Protein AF-H6Q7K9-F1 (afdb_monomer)

Structure (mmCIF, N/CA/C/O backbone):
data_AF-H6Q7K9-F1
#
_entry.id   AF-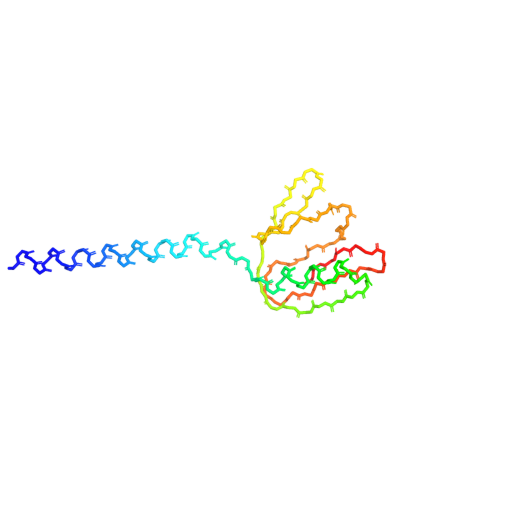H6Q7K9-F1
#
loop_
_atom_site.group_PDB
_atom_site.id
_atom_site.type_symbol
_atom_site.label_atom_id
_atom_site.label_alt_id
_atom_site.label_comp_id
_atom_site.label_asym_id
_atom_site.label_entity_id
_atom_site.label_seq_id
_atom_site.pdbx_PDB_ins_code
_atom_site.Cartn_x
_atom_site.Cartn_y
_atom_site.Cartn_z
_atom_site.occupancy
_atom_site.B_iso_or_equiv
_atom_site.auth_seq_id
_atom_site.auth_comp_id
_atom_site.auth_asym_id
_atom_site.auth_atom_id
_atom_site.pdbx_PDB_model_num
ATOM 1 N N . MET A 1 1 ? 33.877 -5.312 -41.078 1.00 58.25 1 MET A N 1
ATOM 2 C CA . MET A 1 1 ? 33.685 -6.505 -40.218 1.00 58.25 1 MET A CA 1
ATOM 3 C C . MET A 1 1 ? 33.753 -6.153 -38.733 1.00 58.25 1 MET A C 1
ATOM 5 O O . MET A 1 1 ? 32.984 -6.710 -37.966 1.00 58.25 1 MET A O 1
ATOM 9 N N . THR A 1 2 ? 34.618 -5.223 -38.310 1.00 66.88 2 THR A N 1
ATOM 10 C CA . THR A 1 2 ? 34.629 -4.675 -36.937 1.00 66.88 2 THR A CA 1
ATOM 11 C C . THR A 1 2 ? 33.405 -3.808 -36.618 1.00 66.88 2 THR A C 1
ATOM 13 O O . THR A 1 2 ? 32.912 -3.864 -35.496 1.00 66.88 2 THR A O 1
ATOM 16 N N . ASP A 1 3 ? 32.879 -3.060 -37.592 1.00 75.19 3 ASP A N 1
ATOM 17 C CA . ASP A 1 3 ? 31.719 -2.172 -37.402 1.00 75.19 3 ASP A CA 1
ATOM 18 C C . ASP A 1 3 ? 30.411 -2.912 -37.089 1.00 75.19 3 ASP A C 1
ATOM 20 O O . ASP A 1 3 ? 29.660 -2.488 -36.212 1.00 75.19 3 ASP A O 1
ATOM 24 N N . ASP A 1 4 ? 30.164 -4.056 -37.732 1.00 77.31 4 ASP A N 1
ATOM 25 C CA . ASP A 1 4 ? 28.975 -4.879 -37.464 1.00 77.31 4 ASP A CA 1
ATOM 26 C C . ASP A 1 4 ? 28.999 -5.448 -36.041 1.00 77.31 4 ASP A C 1
ATOM 28 O O . ASP A 1 4 ? 27.988 -5.477 -35.338 1.00 77.31 4 ASP A O 1
ATOM 32 N N . LEU A 1 5 ? 30.184 -5.859 -35.582 1.00 80.50 5 LEU A N 1
ATOM 33 C CA . LEU A 1 5 ? 30.385 -6.397 -34.240 1.00 80.50 5 LEU A CA 1
ATOM 34 C C . LEU A 1 5 ? 30.202 -5.299 -33.181 1.00 80.50 5 LEU A C 1
ATOM 36 O O . LEU A 1 5 ? 29.578 -5.537 -32.147 1.00 80.50 5 LEU A O 1
ATOM 40 N N . LEU A 1 6 ? 30.658 -4.077 -33.475 1.00 84.69 6 LEU A N 1
ATOM 41 C CA . LEU A 1 6 ? 30.437 -2.906 -32.629 1.00 84.69 6 LEU A CA 1
ATOM 42 C C . LEU A 1 6 ? 28.946 -2.538 -32.537 1.00 84.69 6 LEU A C 1
ATOM 44 O O . LEU A 1 6 ? 28.459 -2.256 -31.441 1.00 84.69 6 LEU A O 1
ATOM 48 N N . GLN A 1 7 ? 28.200 -2.596 -33.647 1.00 86.00 7 GLN A N 1
ATOM 49 C CA . GLN A 1 7 ? 26.752 -2.352 -33.643 1.00 86.00 7 GLN A CA 1
ATOM 50 C C . GLN A 1 7 ? 25.980 -3.403 -32.840 1.00 86.00 7 GLN A C 1
ATOM 52 O O . GLN A 1 7 ? 25.120 -3.047 -32.033 1.00 86.00 7 GLN A O 1
ATOM 57 N N . ILE A 1 8 ? 26.298 -4.689 -33.010 1.00 87.88 8 ILE A N 1
ATOM 58 C CA . ILE A 1 8 ? 25.632 -5.777 -32.278 1.00 87.88 8 ILE A CA 1
ATOM 59 C C . ILE A 1 8 ? 25.875 -5.645 -30.768 1.00 87.88 8 ILE A C 1
ATOM 61 O O . ILE A 1 8 ? 24.938 -5.775 -29.973 1.00 87.88 8 ILE A O 1
ATOM 65 N N . VAL A 1 9 ? 27.107 -5.336 -30.355 1.00 90.44 9 VAL A N 1
ATOM 66 C CA . VAL A 1 9 ? 27.439 -5.116 -28.937 1.00 90.44 9 VAL A CA 1
ATOM 67 C C . VAL A 1 9 ? 26.713 -3.885 -28.388 1.00 90.44 9 VAL A C 1
ATOM 69 O O . VAL A 1 9 ? 26.133 -3.950 -27.307 1.00 90.44 9 VAL A O 1
ATOM 72 N N . ALA A 1 10 ? 26.662 -2.782 -29.136 1.00 89.56 10 ALA A N 1
ATOM 73 C CA . ALA A 1 10 ? 25.964 -1.577 -28.696 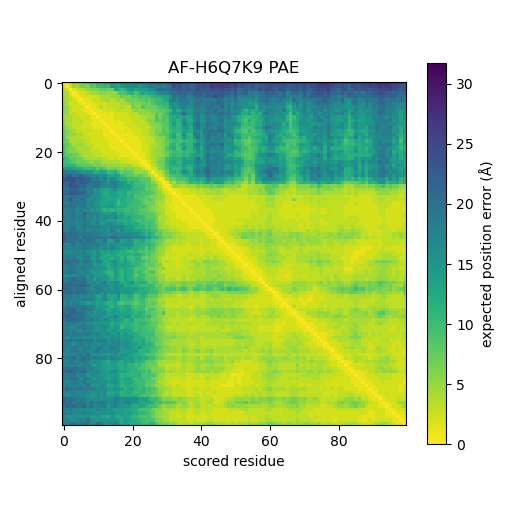1.00 89.56 10 ALA A CA 1
ATOM 74 C C . ALA A 1 10 ? 24.462 -1.823 -28.460 1.00 89.56 10 ALA A C 1
ATOM 76 O O . ALA A 1 10 ? 23.926 -1.439 -27.420 1.00 89.56 10 ALA A O 1
ATOM 77 N N . ILE A 1 11 ? 23.785 -2.508 -29.387 1.00 91.94 11 ILE A N 1
ATOM 78 C CA . ILE A 1 11 ? 22.340 -2.774 -29.294 1.00 91.94 11 ILE A CA 1
ATOM 79 C C . ILE A 1 11 ? 22.031 -3.744 -28.149 1.00 91.94 11 ILE A C 1
ATOM 81 O O . ILE A 1 11 ? 21.082 -3.530 -27.393 1.00 91.94 11 ILE A O 1
ATOM 85 N N . THR A 1 12 ? 22.839 -4.790 -27.976 1.00 92.25 12 THR A N 1
ATOM 86 C CA . THR A 1 12 ? 22.643 -5.761 -26.888 1.00 92.25 12 THR A CA 1
ATOM 87 C C . THR A 1 12 ? 22.857 -5.121 -25.517 1.00 92.25 12 THR A C 1
ATOM 89 O O . THR A 1 12 ? 22.012 -5.288 -24.632 1.00 92.25 12 THR A O 1
ATOM 92 N N . VAL A 1 13 ? 23.898 -4.300 -25.352 1.00 93.44 13 VAL A N 1
ATOM 93 C CA . VAL A 1 13 ? 24.124 -3.533 -24.116 1.00 93.44 13 VAL A CA 1
ATOM 94 C C . VAL A 1 13 ? 22.970 -2.565 -23.858 1.00 93.44 13 VAL A C 1
ATOM 96 O O . VAL A 1 13 ? 22.436 -2.537 -22.753 1.00 93.44 13 VAL A O 1
ATOM 99 N N . PHE A 1 14 ? 22.506 -1.829 -24.868 1.00 94.06 14 PHE A N 1
ATOM 100 C CA . PHE A 1 14 ? 21.388 -0.901 -24.685 1.00 94.06 14 PHE A CA 1
ATOM 101 C C . PHE A 1 14 ? 20.093 -1.632 -24.302 1.00 94.06 14 PHE A C 1
ATOM 103 O O . PHE A 1 14 ? 19.394 -1.216 -23.382 1.00 94.06 14 PHE A O 1
ATOM 110 N N . SER A 1 15 ? 19.799 -2.768 -24.944 1.00 90.94 15 SER A N 1
ATOM 111 C CA . SER A 1 15 ? 18.606 -3.570 -24.641 1.00 90.94 15 SER A CA 1
ATOM 112 C C . SER A 1 15 ? 18.617 -4.129 -23.215 1.00 90.94 15 SER A C 1
ATOM 114 O O . SER A 1 15 ? 17.605 -4.070 -22.518 1.00 90.94 15 SER A O 1
ATOM 116 N N . THR A 1 16 ? 19.769 -4.615 -22.745 1.00 93.44 16 THR A N 1
ATOM 117 C CA . THR A 1 16 ? 19.918 -5.163 -21.390 1.00 93.44 16 THR A CA 1
ATOM 118 C C . THR A 1 16 ? 19.852 -4.060 -20.339 1.00 93.44 16 THR A C 1
ATOM 120 O O . THR A 1 16 ? 19.242 -4.242 -19.284 1.00 93.44 16 THR A O 1
ATOM 123 N N . LEU A 1 17 ? 20.390 -2.879 -20.641 1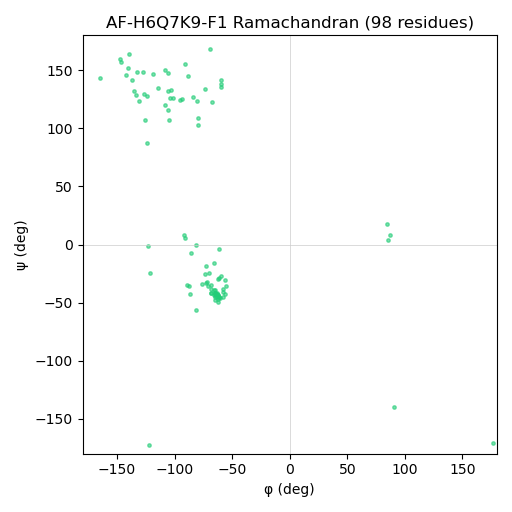.00 92.94 17 LEU A N 1
ATOM 124 C CA . LEU A 1 17 ? 20.335 -1.712 -19.764 1.00 92.94 17 LEU A CA 1
ATOM 125 C C . LEU A 1 17 ? 18.903 -1.166 -19.640 1.00 92.94 17 LEU A C 1
ATOM 127 O O . LEU A 1 17 ? 18.433 -0.892 -18.539 1.00 92.94 17 LEU A O 1
ATOM 131 N N . VAL A 1 18 ? 18.155 -1.106 -20.744 1.00 91.38 18 VAL A N 1
ATOM 132 C CA . VAL A 1 18 ? 16.726 -0.757 -20.716 1.00 91.38 18 VAL A CA 1
ATOM 133 C C . VAL A 1 18 ? 15.923 -1.797 -19.932 1.00 91.38 18 VAL A C 1
ATOM 135 O O . VAL A 1 18 ? 15.119 -1.426 -19.079 1.00 91.38 18 VAL A O 1
ATOM 138 N N . LEU A 1 19 ? 16.154 -3.094 -20.158 1.00 88.06 19 LEU A N 1
ATOM 139 C CA . LEU A 1 19 ? 15.432 -4.156 -19.451 1.00 88.06 19 LEU A CA 1
ATOM 140 C C . LEU A 1 19 ? 15.696 -4.116 -17.940 1.00 88.06 19 LEU A C 1
ATOM 142 O O . LEU A 1 19 ? 14.764 -4.224 -17.147 1.00 88.06 19 LEU A O 1
ATOM 146 N N . THR A 1 20 ? 16.951 -3.927 -17.533 1.00 86.88 20 THR A N 1
ATOM 147 C CA . THR A 1 20 ? 17.326 -3.825 -16.114 1.00 86.88 20 THR A CA 1
ATOM 148 C C . THR A 1 20 ? 16.725 -2.585 -15.460 1.00 86.88 20 THR A C 1
ATOM 150 O O . THR A 1 20 ? 16.164 -2.703 -14.374 1.00 86.88 20 THR A O 1
ATOM 153 N N . LEU A 1 21 ? 16.728 -1.428 -16.129 1.00 86.25 21 LEU A N 1
ATOM 154 C CA . LEU A 1 21 ? 16.014 -0.236 -15.657 1.00 86.25 21 LEU A CA 1
ATOM 155 C C . LEU A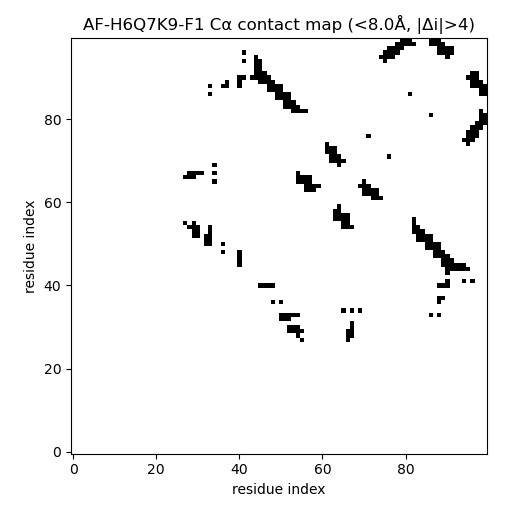 1 21 ? 14.515 -0.505 -15.482 1.00 86.25 21 LEU A C 1
ATOM 157 O O . LEU A 1 21 ? 13.948 -0.158 -14.446 1.00 86.25 21 LEU A O 1
ATOM 161 N N . PHE A 1 22 ? 13.872 -1.170 -16.444 1.00 81.75 22 PHE A N 1
ATOM 162 C CA . PHE A 1 22 ? 12.458 -1.531 -16.333 1.00 81.75 22 PHE A CA 1
ATOM 163 C C . PHE A 1 22 ? 12.199 -2.471 -15.147 1.00 81.75 22 PHE A C 1
ATOM 165 O O . PHE A 1 22 ? 11.297 -2.244 -14.341 1.00 81.75 22 PHE A O 1
ATOM 172 N N . LEU A 1 23 ? 13.012 -3.510 -14.989 1.00 76.50 23 LEU A N 1
ATOM 173 C CA . LEU A 1 23 ? 12.849 -4.478 -13.906 1.00 76.50 23 LEU A CA 1
ATOM 174 C C . LEU A 1 23 ? 13.181 -3.904 -12.527 1.00 76.50 23 LEU A C 1
ATOM 176 O O . LEU A 1 23 ? 12.655 -4.403 -11.537 1.00 76.50 23 LEU A O 1
ATOM 180 N N . LEU A 1 24 ? 14.016 -2.867 -12.443 1.00 71.56 24 LEU A N 1
ATOM 181 C CA . LEU A 1 24 ? 14.367 -2.214 -11.182 1.00 71.56 24 LEU A CA 1
ATOM 182 C C . LEU A 1 24 ? 13.393 -1.095 -10.802 1.00 71.56 24 LEU A C 1
ATOM 184 O O . LEU A 1 24 ? 13.093 -0.941 -9.625 1.00 71.56 24 LEU A O 1
ATOM 188 N N . ILE A 1 25 ? 12.854 -0.340 -11.761 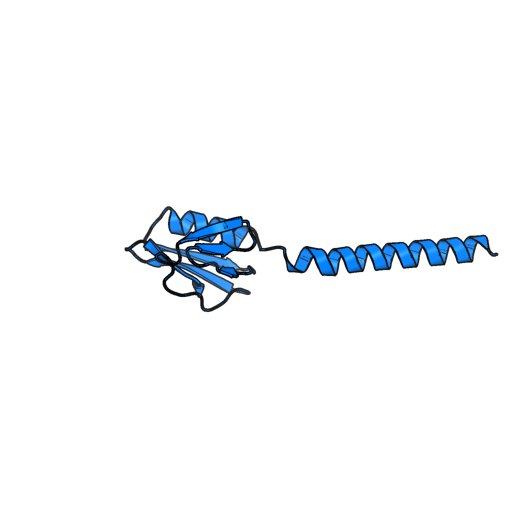1.00 67.94 25 ILE A N 1
ATOM 189 C CA . ILE A 1 25 ? 11.984 0.817 -11.478 1.00 67.94 25 ILE A CA 1
ATOM 190 C C . ILE A 1 25 ? 10.514 0.401 -11.325 1.00 67.94 25 ILE A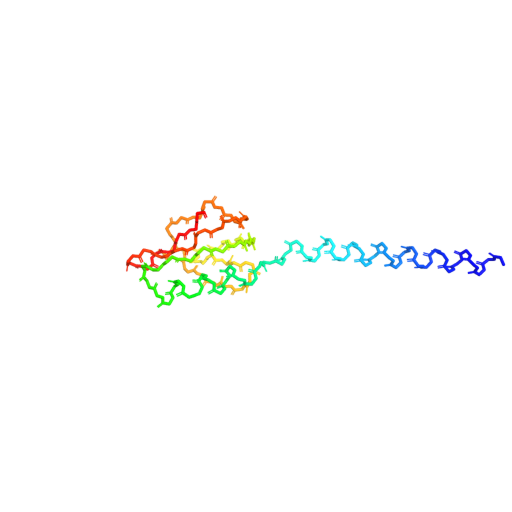 C 1
ATOM 192 O O . ILE A 1 25 ? 9.830 0.829 -10.394 1.00 67.94 25 ILE A O 1
ATOM 196 N N . PHE A 1 26 ? 10.010 -0.483 -12.189 1.00 62.31 26 PHE A N 1
ATOM 197 C CA . PHE A 1 26 ? 8.599 -0.871 -12.174 1.00 62.31 26 PHE A CA 1
ATOM 198 C C . PHE A 1 26 ? 8.120 -1.780 -11.022 1.00 62.31 26 PHE A C 1
ATOM 200 O O . PHE A 1 26 ? 6.907 -1.778 -10.775 1.00 62.31 26 PHE A O 1
ATOM 207 N N . PRO A 1 27 ? 8.948 -2.520 -10.250 1.00 58.28 27 PRO A N 1
ATOM 208 C CA . PRO A 1 27 ? 8.459 -3.210 -9.052 1.00 58.28 27 PRO A CA 1
ATOM 209 C C . PRO A 1 27 ? 8.001 -2.239 -7.953 1.00 58.28 27 PRO A C 1
ATOM 211 O O . PRO A 1 27 ? 7.274 -2.654 -7.054 1.00 58.28 27 PRO A O 1
ATOM 214 N N . TYR A 1 28 ? 8.368 -0.956 -8.032 1.00 54.97 28 TYR A N 1
ATOM 215 C CA . TYR A 1 28 ? 7.891 0.091 -7.122 1.00 54.97 28 TYR A CA 1
ATOM 216 C C . TYR A 1 28 ? 6.555 0.708 -7.550 1.00 54.97 28 TYR A C 1
ATOM 218 O O . TYR A 1 28 ? 5.965 1.485 -6.800 1.00 54.97 28 TYR A O 1
ATOM 226 N N . VAL A 1 29 ? 6.054 0.364 -8.740 1.00 63.97 29 VAL A N 1
ATOM 227 C CA . VAL A 1 29 ? 4.825 0.953 -9.270 1.00 63.97 29 VAL A CA 1
ATOM 228 C C . VAL A 1 29 ? 3.626 0.267 -8.625 1.00 63.97 29 VAL A C 1
ATOM 230 O O . VAL A 1 29 ? 3.251 -0.862 -8.963 1.00 63.97 29 VAL A O 1
ATOM 233 N N . SER A 1 30 ? 3.041 0.980 -7.667 1.00 70.12 30 SER A N 1
ATOM 234 C CA . SER A 1 30 ? 1.700 0.715 -7.152 1.00 70.12 30 SER A CA 1
ATOM 235 C C . SER A 1 30 ? 0.691 0.821 -8.282 1.00 70.12 30 SER A C 1
ATOM 237 O O . SER A 1 30 ? 0.765 1.736 -9.102 1.00 70.12 30 SER A O 1
ATOM 239 N N . THR A 1 31 ? -0.312 -0.044 -8.288 1.00 80.94 31 THR A N 1
ATOM 240 C CA . THR A 1 31 ? -1.463 0.154 -9.171 1.00 80.94 31 THR A CA 1
ATOM 241 C C . THR A 1 31 ? -2.252 1.389 -8.722 1.00 80.94 31 THR A C 1
ATOM 243 O O . THR A 1 31 ? -2.716 1.407 -7.578 1.00 80.94 31 THR A O 1
ATOM 246 N N . PRO A 1 32 ? -2.457 2.402 -9.588 1.00 80.38 32 PRO A N 1
ATOM 247 C CA . PRO A 1 32 ? -3.104 3.661 -9.202 1.00 80.38 32 PRO A CA 1
ATOM 248 C C . PRO A 1 32 ? -4.545 3.459 -8.710 1.00 80.38 32 PRO A C 1
ATOM 250 O O . PRO A 1 32 ? -5.000 4.181 -7.825 1.00 80.38 32 PRO A O 1
ATOM 253 N N . ALA A 1 33 ? -5.226 2.421 -9.208 1.00 85.50 33 ALA A N 1
ATOM 254 C CA . ALA A 1 33 ? -6.581 2.053 -8.805 1.00 85.50 33 ALA A CA 1
ATOM 255 C C . ALA A 1 33 ? -6.711 1.771 -7.299 1.00 85.50 33 ALA A C 1
ATOM 257 O O . ALA A 1 33 ? -7.695 2.179 -6.691 1.00 85.50 33 ALA A O 1
ATOM 258 N N . VAL A 1 34 ? -5.705 1.135 -6.683 1.00 89.12 34 VAL A N 1
ATOM 259 C CA . VAL A 1 34 ? -5.695 0.856 -5.235 1.00 89.12 34 VAL A CA 1
ATOM 260 C C . VAL A 1 34 ? -5.733 2.161 -4.454 1.00 89.12 34 VAL A C 1
ATOM 262 O O . VAL A 1 34 ? -6.523 2.304 -3.537 1.00 89.12 34 VAL A O 1
ATOM 265 N N . CYS A 1 35 ? -4.932 3.146 -4.845 1.00 88.62 35 CYS A N 1
ATOM 266 C CA . CYS A 1 35 ? -4.828 4.390 -4.090 1.00 88.62 35 CYS A CA 1
ATOM 267 C C . CYS A 1 35 ? -6.014 5.317 -4.294 1.00 88.62 35 CYS A C 1
ATOM 269 O O . CYS A 1 35 ? -6.442 5.982 -3.352 1.00 88.62 35 CYS A O 1
ATOM 271 N N . GLN A 1 36 ? -6.579 5.323 -5.500 1.00 90.19 36 GLN A N 1
ATOM 272 C CA . GLN A 1 36 ? -7.837 6.006 -5.752 1.00 90.19 36 GLN A CA 1
ATOM 273 C C . GLN A 1 36 ? -8.977 5.373 -4.944 1.00 90.19 36 GLN A C 1
ATOM 275 O O . GLN A 1 36 ? -9.745 6.102 -4.321 1.00 90.19 36 GLN A O 1
ATOM 280 N N . ALA A 1 37 ? -9.041 4.039 -4.883 1.00 91.88 37 ALA A N 1
ATOM 281 C CA . ALA A 1 37 ? -10.011 3.327 -4.057 1.00 91.88 37 ALA A CA 1
ATOM 282 C C . ALA A 1 37 ? -9.823 3.636 -2.565 1.00 91.88 37 ALA A C 1
ATOM 284 O O . ALA A 1 37 ? -10.777 4.043 -1.913 1.00 91.88 37 ALA A O 1
ATOM 285 N N . THR A 1 38 ? -8.599 3.551 -2.033 1.00 91.12 38 THR A N 1
ATOM 286 C CA . THR A 1 38 ? -8.313 3.898 -0.631 1.00 91.12 38 THR A CA 1
ATOM 287 C C . THR A 1 38 ? -8.736 5.326 -0.304 1.00 91.12 38 THR A C 1
ATOM 289 O O . THR A 1 38 ? -9.333 5.563 0.741 1.00 91.12 38 THR A O 1
ATOM 292 N N . ARG A 1 39 ? -8.476 6.285 -1.198 1.00 91.12 39 ARG A N 1
ATOM 293 C CA . ARG A 1 39 ? -8.885 7.679 -1.000 1.00 91.12 39 ARG A CA 1
ATOM 294 C C . ARG A 1 39 ? -10.407 7.836 -0.976 1.00 91.12 39 ARG A C 1
ATOM 296 O O . ARG A 1 39 ? -10.925 8.443 -0.047 1.00 91.12 39 ARG A O 1
ATOM 303 N N . LEU A 1 40 ? -11.109 7.247 -1.943 1.00 92.81 40 LEU A N 1
ATOM 304 C CA . LEU A 1 40 ? -12.576 7.271 -2.013 1.00 92.81 40 LEU A CA 1
ATOM 305 C C . LEU A 1 40 ? -13.223 6.679 -0.758 1.00 92.81 40 LEU A C 1
ATOM 307 O O . LEU A 1 40 ? -14.203 7.215 -0.243 1.00 92.81 40 LEU A O 1
ATOM 311 N N . VAL A 1 41 ? -12.648 5.588 -0.260 1.00 93.50 41 VAL A N 1
ATOM 312 C CA . VAL A 1 41 ? -13.135 4.864 0.913 1.00 93.50 41 VAL A CA 1
ATOM 313 C C . VAL A 1 41 ? -12.866 5.625 2.215 1.00 93.50 41 VAL A C 1
ATOM 315 O O . VAL A 1 41 ? -13.665 5.567 3.146 1.00 93.50 41 VAL A O 1
ATOM 318 N N . LEU A 1 42 ? -11.765 6.377 2.292 1.00 90.62 42 LEU A N 1
ATOM 319 C CA . LEU A 1 42 ? -11.485 7.279 3.415 1.00 90.62 42 LEU A CA 1
ATOM 320 C C . LEU A 1 42 ? -12.391 8.517 3.416 1.00 90.62 42 LEU A C 1
ATOM 322 O O . LEU A 1 42 ? -12.709 9.030 4.486 1.00 90.62 42 LEU A O 1
ATOM 326 N N . GLU A 1 43 ? -12.793 8.999 2.237 1.00 92.06 43 GLU A N 1
ATOM 327 C CA . GLU A 1 43 ? -13.739 10.113 2.086 1.00 92.06 43 GLU A CA 1
ATOM 328 C C . GLU A 1 43 ? -15.185 9.692 2.418 1.00 92.06 43 GLU A C 1
ATOM 330 O O . GLU A 1 43 ? -15.976 10.528 2.849 1.00 92.06 43 GLU A O 1
ATOM 335 N N . ASN A 1 44 ? -15.518 8.402 2.283 1.00 92.31 44 ASN A N 1
ATOM 336 C CA . ASN A 1 44 ? -16.850 7.849 2.546 1.00 92.31 44 ASN A CA 1
ATOM 337 C C . ASN A 1 44 ? -16.780 6.714 3.588 1.00 92.31 44 ASN A C 1
ATOM 339 O O . ASN A 1 44 ? -16.653 5.546 3.204 1.00 92.31 44 ASN A O 1
ATOM 343 N N . PRO A 1 45 ? -16.855 7.017 4.899 1.00 90.50 45 PRO A N 1
ATOM 344 C CA . PRO A 1 45 ? -16.759 6.001 5.945 1.00 90.50 45 PRO A CA 1
ATOM 345 C C . PRO A 1 45 ? -17.867 4.945 5.814 1.00 90.50 45 PRO A C 1
ATOM 347 O O . PRO A 1 45 ? -19.021 5.272 5.541 1.00 90.50 45 PRO A O 1
ATOM 350 N N . GLY A 1 46 ? -17.515 3.672 6.007 1.00 90.38 46 GLY A N 1
ATOM 351 C CA . GLY A 1 46 ? -18.434 2.538 5.859 1.00 90.38 46 GLY A CA 1
ATOM 352 C C . GLY A 1 46 ? -18.568 2.006 4.428 1.00 90.38 46 GLY A C 1
ATOM 353 O O . GLY A 1 46 ? -19.377 1.109 4.191 1.00 90.38 46 GLY A O 1
ATOM 354 N N . SER A 1 47 ? -17.799 2.539 3.476 1.00 92.12 47 SER A N 1
ATOM 355 C CA . SER A 1 47 ? -17.766 2.038 2.100 1.00 92.12 47 SER A CA 1
ATOM 356 C C . SER A 1 47 ? -16.683 0.975 1.898 1.00 92.12 47 SER A C 1
ATOM 358 O O . SER A 1 47 ? -15.693 0.912 2.629 1.00 92.12 47 SER A O 1
ATOM 360 N N . GLU A 1 48 ? -16.882 0.124 0.893 1.00 94.12 48 GLU A N 1
ATOM 361 C CA . GLU A 1 48 ? -15.944 -0.924 0.495 1.00 94.12 48 GLU A CA 1
ATOM 362 C C . GLU A 1 48 ? -15.810 -0.931 -1.032 1.00 94.12 48 GLU A C 1
ATOM 364 O O . GLU A 1 48 ? -16.805 -0.888 -1.759 1.00 94.12 48 GLU A O 1
ATOM 369 N N . ILE A 1 49 ? -14.573 -0.968 -1.526 1.00 94.69 49 ILE A N 1
ATOM 370 C CA . ILE A 1 49 ? -14.242 -1.022 -2.948 1.00 94.69 49 ILE A CA 1
ATOM 371 C C . ILE A 1 49 ? -13.313 -2.206 -3.193 1.00 94.69 49 ILE A C 1
ATOM 373 O O . ILE A 1 49 ? -12.270 -2.364 -2.557 1.00 94.69 49 ILE A O 1
ATOM 377 N N . ILE A 1 50 ? -13.681 -3.025 -4.173 1.00 94.81 50 ILE A N 1
ATOM 378 C CA . ILE A 1 50 ? -12.882 -4.165 -4.614 1.00 94.81 50 ILE A CA 1
ATOM 379 C C . ILE A 1 50 ? -12.046 -3.732 -5.815 1.00 94.81 50 ILE A C 1
ATOM 381 O O . ILE A 1 50 ? -12.580 -3.281 -6.827 1.00 94.81 50 ILE A O 1
ATOM 385 N N . VAL A 1 51 ? -10.733 -3.906 -5.722 1.00 93.12 51 VAL A N 1
ATOM 386 C CA . VAL A 1 51 ? -9.773 -3.529 -6.763 1.00 93.12 51 VAL A CA 1
ATOM 387 C C . VAL A 1 51 ? -8.731 -4.620 -6.935 1.00 93.12 51 VAL A C 1
ATOM 389 O O . VAL A 1 51 ? -8.279 -5.229 -5.971 1.00 93.12 51 VAL A O 1
ATOM 392 N N . TYR A 1 52 ? -8.329 -4.873 -8.177 1.00 91.56 52 TYR A N 1
ATOM 393 C CA . TYR A 1 52 ? -7.198 -5.749 -8.453 1.00 91.56 52 TYR A CA 1
ATOM 394 C C . TYR A 1 52 ? -5.934 -4.910 -8.585 1.00 91.56 52 TYR A C 1
ATOM 396 O O . TYR A 1 52 ? -5.890 -3.967 -9.379 1.00 91.56 52 TYR A O 1
ATOM 404 N N . GLY A 1 53 ? -4.905 -5.234 -7.814 1.00 89.25 53 GLY A N 1
ATOM 405 C CA . GLY A 1 53 ? -3.692 -4.447 -7.849 1.00 89.25 53 GLY A CA 1
ATOM 406 C C . GLY A 1 53 ? -2.624 -4.879 -6.871 1.00 89.25 53 GLY A C 1
ATOM 407 O O . GLY A 1 53 ? -2.708 -5.930 -6.249 1.00 89.25 53 GLY A O 1
ATOM 408 N N . ARG A 1 54 ? -1.590 -4.052 -6.768 1.00 89.00 54 ARG A N 1
ATOM 409 C CA . ARG A 1 54 ? -0.500 -4.218 -5.812 1.00 89.00 54 ARG A CA 1
ATOM 410 C C . ARG A 1 54 ? -0.057 -2.870 -5.277 1.00 89.00 54 ARG A C 1
ATOM 412 O O . ARG A 1 54 ? -0.053 -1.875 -6.007 1.00 89.00 54 ARG A O 1
ATOM 419 N N . PHE A 1 55 ? 0.352 -2.843 -4.023 1.00 89.69 55 PHE A N 1
ATOM 420 C CA . PHE A 1 55 ? 0.956 -1.683 -3.386 1.00 89.69 55 PHE A CA 1
ATOM 421 C C . PHE A 1 55 ? 1.974 -2.145 -2.346 1.00 89.69 55 PHE A C 1
ATOM 423 O O . PHE A 1 55 ? 1.954 -3.283 -1.889 1.00 89.69 55 PHE A O 1
ATOM 430 N N . ARG A 1 56 ? 2.897 -1.267 -1.979 1.00 87.44 56 ARG A N 1
ATOM 431 C CA . ARG A 1 56 ? 3.776 -1.447 -0.829 1.00 87.44 56 ARG A CA 1
ATOM 432 C C . ARG A 1 56 ? 3.362 -0.478 0.259 1.00 87.44 56 ARG A C 1
ATOM 434 O O . ARG A 1 56 ? 2.862 0.612 -0.014 1.00 87.44 56 ARG A O 1
ATOM 441 N N . ILE A 1 57 ? 3.601 -0.908 1.483 1.00 89.38 57 ILE A N 1
ATOM 442 C CA . ILE A 1 57 ? 3.394 -0.128 2.691 1.00 89.38 57 ILE A CA 1
ATOM 443 C C . ILE A 1 57 ? 4.746 0.121 3.334 1.00 89.38 57 ILE A C 1
ATOM 445 O O . ILE A 1 57 ? 5.569 -0.785 3.439 1.00 89.38 57 ILE A O 1
ATOM 449 N N . SER A 1 58 ? 4.961 1.362 3.740 1.00 88.06 58 SER A N 1
ATOM 450 C CA . SER A 1 58 ? 6.064 1.780 4.592 1.00 88.06 58 SER A CA 1
ATOM 451 C C . SER A 1 58 ? 5.447 2.463 5.796 1.00 88.06 58 SER A C 1
ATOM 453 O O . SER A 1 58 ? 4.611 3.344 5.631 1.00 88.06 58 SER A O 1
ATOM 455 N N . ASN A 1 59 ? 5.811 2.063 7.002 1.00 90.44 59 ASN A N 1
ATOM 456 C CA . ASN A 1 59 ? 5.313 2.676 8.224 1.00 90.44 59 ASN A CA 1
ATOM 457 C C . ASN A 1 59 ? 6.388 3.551 8.870 1.00 90.44 59 ASN A C 1
ATOM 459 O O . ASN A 1 59 ? 7.580 3.271 8.787 1.00 90.44 59 ASN A O 1
ATOM 463 N N . ASP A 1 60 ? 5.931 4.613 9.512 1.00 88.12 60 ASP A N 1
ATOM 464 C CA . ASP A 1 60 ? 6.697 5.436 10.440 1.00 88.12 60 ASP A CA 1
ATOM 465 C C . ASP A 1 60 ? 5.967 5.436 11.798 1.00 88.12 60 ASP A C 1
ATOM 467 O O . ASP A 1 60 ? 4.993 4.711 11.993 1.00 88.12 60 ASP A O 1
ATOM 471 N N . THR A 1 61 ? 6.407 6.250 12.748 1.00 88.56 61 THR A N 1
ATOM 472 C CA . THR A 1 61 ? 5.867 6.324 14.113 1.00 88.56 61 THR A CA 1
ATOM 473 C C . THR A 1 61 ? 4.396 6.759 14.145 1.00 88.56 61 THR A C 1
ATOM 475 O O . THR A 1 61 ? 3.647 6.360 15.034 1.00 88.56 61 THR A O 1
ATOM 478 N N . TYR A 1 62 ? 3.960 7.557 13.165 1.00 90.38 62 TYR A N 1
ATOM 479 C CA . TYR A 1 62 ? 2.622 8.166 13.148 1.00 90.38 62 TYR A CA 1
ATOM 480 C C . TYR A 1 62 ? 1.778 7.788 11.925 1.00 90.38 62 TYR A C 1
ATOM 482 O O . TYR A 1 62 ? 0.546 7.813 11.993 1.00 90.38 62 TYR A O 1
ATOM 490 N N . PHE A 1 63 ? 2.417 7.422 10.812 1.00 91.75 63 PHE A N 1
ATOM 491 C CA . PHE A 1 63 ? 1.759 7.256 9.518 1.00 91.75 63 PHE A CA 1
ATOM 492 C C . PHE A 1 63 ? 2.158 5.949 8.838 1.00 91.75 63 PHE A C 1
ATOM 494 O O . PHE A 1 63 ? 3.289 5.482 8.958 1.00 91.75 63 PHE A O 1
ATOM 501 N N . VAL A 1 64 ? 1.229 5.391 8.069 1.00 90.81 64 VAL A N 1
ATOM 502 C CA . VAL A 1 64 ? 1.502 4.391 7.041 1.00 90.81 64 VAL A CA 1
ATOM 503 C C . VAL A 1 64 ? 1.423 5.073 5.686 1.00 90.81 64 VAL A C 1
ATOM 505 O O . VAL A 1 64 ? 0.428 5.709 5.338 1.00 90.81 64 VAL A O 1
ATOM 508 N N . TYR A 1 65 ? 2.489 4.911 4.922 1.00 89.62 65 TYR A N 1
ATOM 509 C CA . TYR A 1 65 ? 2.649 5.402 3.571 1.00 89.62 65 TYR A CA 1
ATOM 510 C C . TYR A 1 65 ? 2.417 4.269 2.592 1.00 89.62 65 TYR A C 1
ATOM 512 O O . TYR A 1 65 ? 3.054 3.216 2.661 1.00 89.62 65 TYR A O 1
ATOM 520 N N . PHE A 1 66 ? 1.515 4.498 1.652 1.00 89.56 66 PHE A N 1
ATOM 521 C CA . PHE A 1 66 ? 1.336 3.619 0.513 1.00 89.56 66 PHE A CA 1
ATOM 522 C C . PHE A 1 66 ? 2.293 4.090 -0.581 1.00 89.56 66 PHE A C 1
ATOM 524 O O . PHE A 1 66 ? 2.501 5.289 -0.763 1.00 89.56 66 PHE A O 1
ATOM 531 N N . SER A 1 67 ? 2.844 3.166 -1.362 1.00 85.25 67 SER A N 1
ATOM 532 C CA . SER A 1 67 ? 3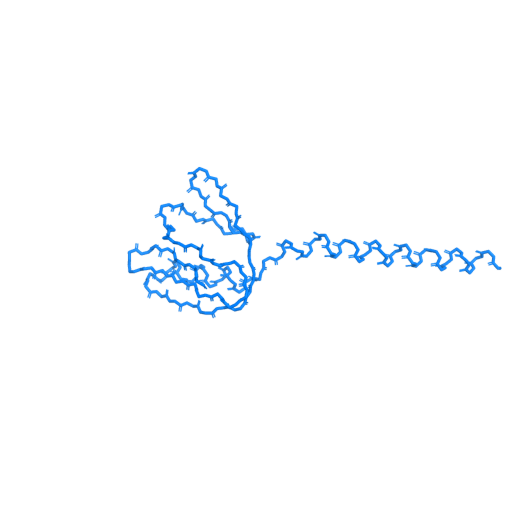.839 3.461 -2.408 1.00 85.25 67 SER A CA 1
ATOM 533 C C . SER A 1 67 ? 3.353 4.387 -3.538 1.00 85.25 67 SER A C 1
ATOM 535 O O . SER A 1 67 ? 4.125 4.754 -4.414 1.00 85.25 67 SER A O 1
ATOM 537 N N . CYS A 1 68 ? 2.082 4.783 -3.538 1.00 83.94 68 CYS A N 1
ATOM 538 C CA . CYS A 1 68 ? 1.517 5.816 -4.408 1.00 83.94 68 CYS A CA 1
ATOM 539 C C . CYS A 1 68 ? 1.548 7.232 -3.807 1.00 83.94 68 CYS A C 1
ATOM 541 O O . CYS A 1 68 ? 0.969 8.144 -4.390 1.00 83.94 68 CYS A O 1
ATOM 543 N N . GLY A 1 69 ? 2.165 7.414 -2.635 1.00 83.69 69 GLY A N 1
ATOM 544 C CA . GLY A 1 69 ? 2.251 8.701 -1.939 1.00 83.69 69 GLY A CA 1
ATOM 545 C C . GLY A 1 69 ? 1.064 9.019 -1.025 1.00 83.69 69 GLY A C 1
ATOM 546 O O . GLY A 1 69 ? 0.976 10.133 -0.518 1.00 83.69 69 GLY A O 1
ATOM 547 N N . LEU A 1 70 ? 0.150 8.069 -0.794 1.00 88.12 70 LEU A N 1
ATOM 548 C CA . LEU A 1 70 ? -0.949 8.260 0.153 1.00 88.12 70 LEU A CA 1
ATOM 549 C C . LEU A 1 70 ? -0.451 8.021 1.584 1.00 88.12 70 LEU A C 1
ATOM 551 O O . LEU A 1 70 ? 0.061 6.945 1.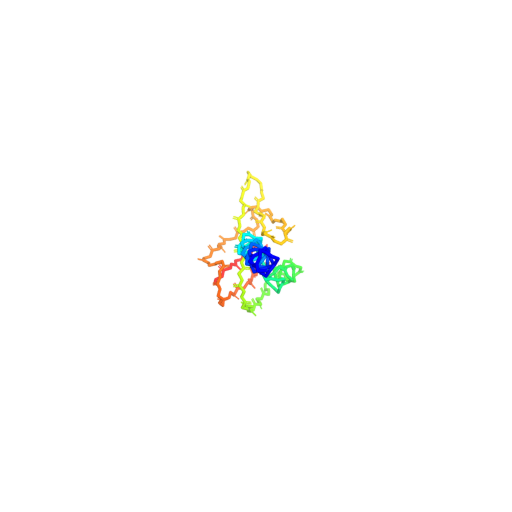888 1.00 88.12 70 LEU A O 1
ATOM 555 N N . GLN A 1 71 ? -0.628 9.018 2.449 1.00 91.25 71 GLN A N 1
ATOM 556 C CA . GLN A 1 71 ? -0.302 8.942 3.873 1.00 91.25 71 GLN A CA 1
ATOM 557 C C . GLN A 1 71 ? -1.571 8.750 4.704 1.00 91.25 71 GLN A C 1
ATOM 559 O O . GLN A 1 71 ? -2.568 9.447 4.503 1.00 91.25 71 GLN A O 1
ATOM 564 N N . ILE A 1 72 ? -1.539 7.809 5.643 1.00 90.69 72 ILE A N 1
ATOM 565 C CA . ILE A 1 72 ? -2.690 7.457 6.477 1.00 90.69 72 ILE A CA 1
ATOM 566 C C . ILE A 1 72 ? -2.221 7.370 7.931 1.00 90.69 72 ILE A C 1
ATOM 568 O O . ILE A 1 72 ? -1.237 6.681 8.195 1.00 90.69 72 ILE A O 1
ATOM 572 N N . PRO A 1 73 ? -2.880 8.042 8.892 1.00 91.69 73 PRO A N 1
ATOM 573 C CA . PRO A 1 73 ? -2.520 7.917 10.302 1.00 91.69 73 PRO A CA 1
ATOM 574 C C . PRO A 1 73 ? -2.661 6.465 10.763 1.00 91.69 73 PRO A C 1
ATOM 576 O O . PRO A 1 73 ? -3.692 5.846 10.498 1.00 91.69 73 PRO A O 1
ATOM 579 N N . ILE A 1 74 ? -1.683 5.936 11.506 1.00 90.62 74 ILE A N 1
ATOM 580 C CA . ILE A 1 74 ? -1.730 4.557 12.039 1.00 90.62 74 ILE A CA 1
ATOM 581 C C . ILE A 1 74 ? -2.998 4.316 12.861 1.00 90.62 74 ILE A C 1
ATOM 583 O O . ILE A 1 74 ? -3.601 3.253 12.785 1.00 90.62 74 ILE A O 1
ATOM 587 N N . GLN A 1 75 ? -3.445 5.338 13.590 1.00 90.81 75 GLN A N 1
ATOM 588 C CA . GLN A 1 75 ? -4.664 5.297 14.395 1.00 90.81 75 GLN A CA 1
ATOM 589 C C . GLN A 1 75 ? -5.914 5.016 13.558 1.00 90.81 75 GLN A C 1
ATOM 591 O O . GLN A 1 75 ? -6.871 4.477 14.085 1.00 90.81 75 GLN A O 1
ATOM 596 N N . LYS A 1 76 ? -5.920 5.367 12.267 1.00 89.56 76 LYS A N 1
ATOM 597 C CA . LYS A 1 76 ? -7.039 5.125 11.350 1.00 89.56 76 LYS A CA 1
ATOM 598 C C . LYS A 1 76 ? -6.920 3.798 10.606 1.00 89.56 76 LYS A C 1
ATOM 600 O O . LYS A 1 76 ? -7.696 3.571 9.689 1.00 89.56 76 LYS A O 1
ATOM 605 N N . ILE A 1 77 ? -5.971 2.930 10.942 1.00 90.62 77 ILE A N 1
ATOM 606 C CA . ILE A 1 77 ? -5.802 1.637 10.275 1.00 90.62 77 ILE A CA 1
ATOM 607 C C . ILE A 1 77 ? -6.232 0.541 11.233 1.00 90.62 77 ILE A C 1
ATOM 609 O O . ILE A 1 77 ? -5.665 0.381 12.308 1.00 90.62 77 ILE A O 1
ATOM 613 N N . GLN A 1 78 ? -7.230 -0.229 10.816 1.00 91.56 78 GLN A N 1
ATOM 614 C CA . GLN A 1 78 ? -7.677 -1.403 11.545 1.00 91.56 78 GLN A CA 1
ATOM 615 C C . GLN A 1 78 ? -6.781 -2.602 11.233 1.00 91.56 78 GLN A C 1
ATOM 617 O O . GLN A 1 78 ? -6.228 -3.210 12.144 1.00 91.56 78 GLN A O 1
ATOM 622 N N . VAL A 1 79 ? -6.648 -2.966 9.951 1.00 90.88 79 VAL A N 1
ATOM 623 C CA . VAL A 1 79 ? -5.891 -4.160 9.545 1.00 90.88 79 VAL A CA 1
ATOM 624 C C . VAL A 1 79 ? -5.560 -4.166 8.051 1.00 90.88 79 VAL A C 1
ATOM 626 O O . VAL A 1 79 ? -6.374 -3.771 7.223 1.00 90.88 79 VAL A O 1
ATOM 629 N N . ILE A 1 80 ? -4.375 -4.659 7.685 1.00 91.38 80 ILE A N 1
ATOM 630 C CA . ILE A 1 80 ? -3.967 -4.892 6.291 1.00 91.38 80 ILE A CA 1
ATOM 631 C C . ILE A 1 80 ? -3.515 -6.351 6.181 1.00 91.38 80 ILE A C 1
ATOM 633 O O . ILE A 1 80 ? -2.462 -6.708 6.702 1.00 91.38 80 ILE A O 1
ATOM 637 N N . TYR A 1 81 ? -4.317 -7.200 5.536 1.00 91.06 81 TYR A N 1
ATOM 638 C CA . TYR A 1 81 ? -4.031 -8.634 5.384 1.00 91.06 81 TYR A CA 1
ATOM 639 C C . TYR A 1 81 ? -3.223 -8.956 4.129 1.00 91.06 81 TYR A C 1
ATOM 641 O O . TYR A 1 81 ? -2.425 -9.892 4.133 1.00 91.06 81 TYR A O 1
ATOM 649 N N . LYS A 1 82 ? -3.458 -8.215 3.043 1.00 89.31 82 LYS A N 1
ATOM 650 C CA . LYS A 1 82 ? -2.823 -8.431 1.741 1.00 89.31 82 LYS A CA 1
ATOM 651 C C . LYS A 1 82 ? -2.484 -7.106 1.085 1.00 89.31 82 LYS A C 1
ATOM 653 O O . LYS A 1 82 ? -3.147 -6.095 1.301 1.00 89.31 82 LYS A O 1
ATOM 658 N N . THR A 1 83 ? -1.443 -7.139 0.264 1.00 88.62 83 THR A N 1
ATOM 659 C CA . THR A 1 83 ? -0.929 -5.973 -0.462 1.00 88.62 83 THR A CA 1
ATOM 660 C C . THR A 1 83 ? -0.897 -6.183 -1.975 1.00 88.62 83 THR A C 1
ATOM 662 O O . THR A 1 83 ? -0.539 -5.266 -2.713 1.00 88.62 83 THR A O 1
ATOM 665 N N . GLU A 1 84 ? -1.301 -7.362 -2.456 1.00 90.44 84 GLU A N 1
ATOM 666 C CA . GLU A 1 84 ? -1.342 -7.709 -3.874 1.00 90.44 84 GLU A CA 1
ATOM 667 C C . GLU A 1 84 ? -2.497 -8.655 -4.238 1.00 90.44 84 GLU A C 1
ATOM 669 O O . GLU A 1 84 ? -3.020 -9.393 -3.400 1.00 90.44 84 GLU A O 1
ATOM 674 N N . GLY A 1 85 ? -2.880 -8.639 -5.517 1.00 90.44 85 GLY A N 1
ATOM 675 C CA . GLY A 1 85 ? -3.942 -9.462 -6.085 1.00 90.44 85 GLY A CA 1
ATOM 676 C C . GLY A 1 85 ? -5.306 -8.778 -6.020 1.00 90.44 85 GLY A C 1
ATOM 677 O O . GLY A 1 85 ? -5.432 -7.584 -6.288 1.00 90.44 85 GLY A O 1
ATOM 678 N N . LYS A 1 86 ? -6.350 -9.547 -5.698 1.00 93.38 86 LYS A N 1
ATOM 679 C CA . LYS A 1 86 ? -7.696 -9.012 -5.460 1.00 93.38 86 LYS A CA 1
ATOM 680 C C . LYS A 1 86 ? -7.746 -8.440 -4.045 1.00 93.38 86 LYS A C 1
ATOM 682 O O . LYS A 1 86 ? -7.741 -9.211 -3.091 1.00 93.38 86 LYS A O 1
ATOM 687 N N . LEU A 1 87 ? -7.812 -7.118 -3.951 1.00 92.75 87 LEU A N 1
ATOM 688 C CA . LEU A 1 87 ? -7.830 -6.362 -2.709 1.00 92.75 87 LEU A CA 1
ATOM 689 C C . LEU A 1 87 ? -9.234 -5.830 -2.448 1.00 92.75 87 LEU A C 1
ATOM 691 O O . LEU A 1 87 ? -9.865 -5.235 -3.324 1.00 92.75 87 LEU A O 1
ATOM 695 N N . VAL A 1 88 ? -9.710 -6.030 -1.230 1.00 93.88 88 VAL A N 1
ATOM 696 C CA . VAL A 1 88 ? -10.943 -5.434 -0.725 1.00 93.88 88 VAL A CA 1
ATOM 697 C C . VAL A 1 88 ? -10.550 -4.308 0.217 1.00 93.88 88 VAL A C 1
ATOM 699 O O . VAL A 1 88 ? -10.038 -4.561 1.306 1.00 93.88 88 VAL A O 1
ATOM 702 N N . ILE A 1 89 ? -10.737 -3.068 -0.227 1.00 94.25 89 ILE A N 1
ATOM 703 C CA . ILE A 1 89 ? -10.338 -1.862 0.498 1.00 94.25 89 ILE A CA 1
ATOM 704 C C . ILE A 1 89 ? -11.598 -1.226 1.058 1.00 94.25 89 ILE A C 1
ATOM 706 O O . ILE A 1 89 ? -12.460 -0.796 0.295 1.00 94.25 89 ILE A O 1
ATOM 710 N N . GLY A 1 90 ? -11.708 -1.164 2.377 1.00 94.31 90 GLY A N 1
ATOM 711 C CA . GLY A 1 90 ? -12.896 -0.653 3.047 1.00 94.31 90 GLY A CA 1
ATOM 712 C C . GLY A 1 90 ? -12.561 0.213 4.251 1.00 94.31 90 GLY A C 1
ATOM 713 O O . GLY A 1 90 ? -11.439 0.195 4.759 1.00 94.31 90 GLY 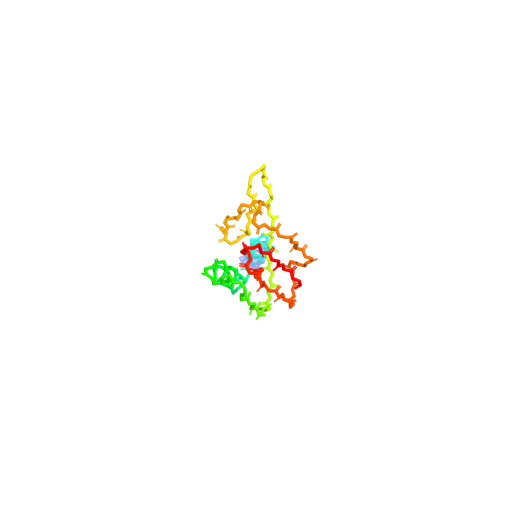A O 1
ATOM 714 N N . THR A 1 91 ? -13.542 0.981 4.709 1.00 94.88 91 THR A N 1
ATOM 715 C CA . THR A 1 91 ? -13.505 1.655 6.008 1.00 94.88 91 THR A CA 1
ATOM 716 C C . THR A 1 91 ? -14.641 1.158 6.880 1.00 94.88 91 THR A C 1
ATOM 718 O O . THR A 1 91 ? -15.719 0.807 6.400 1.00 94.88 91 THR A O 1
ATOM 721 N N . THR A 1 92 ? -14.412 1.099 8.187 1.00 92.12 92 THR A N 1
ATOM 722 C CA . THR A 1 92 ? -15.494 0.903 9.153 1.00 92.12 92 THR A CA 1
ATOM 723 C C . THR A 1 92 ? -16.381 2.149 9.219 1.00 92.12 92 THR A C 1
ATOM 725 O O . THR A 1 92 ? -16.006 3.218 8.731 1.00 92.12 92 THR A O 1
ATOM 728 N N . ALA A 1 93 ? -17.545 2.034 9.865 1.00 89.25 93 ALA A N 1
ATOM 729 C CA . ALA A 1 93 ? -18.416 3.181 10.138 1.00 89.25 93 ALA A CA 1
ATOM 730 C C . ALA A 1 93 ? -17.697 4.294 10.929 1.00 89.25 93 ALA A C 1
ATOM 732 O O . ALA A 1 93 ? -17.957 5.473 10.713 1.00 89.25 93 ALA A O 1
ATOM 733 N N . ASP A 1 94 ? -16.734 3.917 11.775 1.00 87.75 94 ASP A N 1
ATOM 734 C CA . ASP A 1 94 ? -15.899 4.843 12.551 1.00 87.75 94 ASP A CA 1
ATOM 735 C C . ASP A 1 94 ? -14.714 5.420 11.744 1.00 87.75 94 ASP A C 1
ATOM 737 O O . ASP A 1 94 ? -13.919 6.206 12.261 1.00 87.75 94 ASP A O 1
ATOM 741 N N . GLY A 1 95 ? -14.569 5.036 10.469 1.00 88.31 95 GLY A N 1
ATOM 742 C CA . GLY A 1 95 ? -13.539 5.545 9.561 1.00 88.31 95 GLY A CA 1
ATOM 743 C C . GLY A 1 95 ? -12.178 4.849 9.659 1.00 88.31 95 GLY A C 1
ATOM 744 O O . GLY A 1 95 ? -11.186 5.410 9.186 1.00 88.31 95 GLY A O 1
ATOM 745 N N . PHE A 1 96 ? -12.102 3.648 10.245 1.00 93.12 96 PHE A N 1
ATOM 746 C CA . PHE A 1 96 ? -10.869 2.855 10.255 1.00 93.12 96 PHE A CA 1
ATOM 747 C C . PHE A 1 96 ? -10.725 2.054 8.960 1.00 93.12 96 PHE A C 1
ATOM 749 O O . PHE A 1 96 ? -11.617 1.300 8.586 1.00 93.12 96 PHE A O 1
ATOM 756 N N . LEU A 1 97 ? -9.587 2.186 8.289 1.00 93.25 97 LEU A N 1
ATOM 757 C CA . LEU A 1 97 ? -9.254 1.486 7.058 1.00 93.25 97 LEU A CA 1
ATOM 758 C C . LEU A 1 97 ? -8.933 0.012 7.322 1.00 93.25 97 LEU A C 1
ATOM 760 O O . LEU A 1 97 ? -8.100 -0.305 8.175 1.00 93.25 97 LEU A O 1
ATOM 764 N N . TYR A 1 98 ? -9.495 -0.876 6.512 1.00 93.56 98 TYR A N 1
ATOM 765 C CA . TYR A 1 98 ? -9.046 -2.254 6.391 1.00 93.56 98 TYR A CA 1
ATOM 766 C C . TYR A 1 98 ? -8.784 -2.634 4.932 1.00 93.56 98 TYR A C 1
ATOM 768 O O . TYR A 1 98 ? -9.441 -2.149 4.011 1.00 93.56 98 TYR A O 1
ATOM 776 N N . VAL A 1 99 ? -7.822 -3.532 4.726 1.00 92.88 99 VAL A N 1
ATOM 777 C CA . VAL A 1 99 ? -7.512 -4.109 3.414 1.00 92.88 99 VAL A CA 1
ATOM 778 C C . VAL A 1 99 ? -7.438 -5.627 3.538 1.00 92.88 99 VAL A C 1
ATOM 780 O O . VAL A 1 99 ? -6.660 -6.135 4.350 1.00 92.88 99 VAL A O 1
ATOM 783 N N . LYS A 1 100 ? -8.243 -6.350 2.756 1.00 91.88 100 LYS A N 1
ATOM 784 C CA . LYS A 1 100 ? -8.316 -7.824 2.745 1.00 91.88 100 LYS A CA 1
ATOM 785 C C . LYS A 1 100 ? -7.900 -8.418 1.405 1.00 91.88 100 LYS A C 1
ATOM 787 O O . LYS A 1 100 ? -8.212 -7.794 0.368 1.00 91.88 100 LYS A O 1
#

Foldseek 3Di:
DVVVVVVVVVVVVVVVVVVVCCVVVVVLDWDVVVVVQLVVQLVPAFDKDKDAIAWDWDDDPFWIAISVGDTDGPVQADEEDDGHGTWIWHHHNVRRIYID

Secondary structure (DSSP, 8-state):
-HHHHHHHHHHHHHHHHHHHHHHHHGGG---HHHHHHHHHHHHSTT-EEEEEEE--EEE-SSEEEETTS-EEEGGGEEEE--SEEEEEEEE-TT--EEE-

pLDDT: mean 87.35, std 8.49, range [54.97, 94.88]

Mean predicted aligned error: 8.41 Å

Sequence (100 aa):
MTDDLLQIVAITVFSTLVLTLFLLIFPYVSTPAVCQATRLVLENPGSEIIVYGRFRISNDTYFVYFSCGLQIPIQKIQVIYKTEGKLVIGTTADGFLYVK

Radius of gyration: 20.23 Å; Cα contacts (8 Å, |Δi|>4): 160; chains: 1; bounding box: 53×20×55 Å

Solvent-accessible surface area (backbone atoms only — not comparable to full-atom values): 5440 Å² total; per-residue (Å²): 116,69,64,61,53,50,51,53,52,52,52,52,52,50,52,51,51,52,50,50,50,50,66,65,55,52,78,60,60,34,40,66,65,49,56,55,44,49,50,55,20,69,77,38,54,53,32,74,43,79,41,76,35,38,50,50,78,49,74,61,99,60,34,37,34,36,57,78,75,51,76,41,52,50,88,39,49,72,46,74,78,52,52,57,49,75,34,40,36,28,17,38,77,90,47,31,34,35,31,67

Nearest PDB structures (foldseek):
  9dkz-assembly1_A  TM=2.657E-01  e=4.186E+00  Homo sapiens
  4gb5-assembly1_A  TM=2.499E-01  e=8.634E+00  Kribbella flavida DSM 17836

Organism: Pyrobaculum oguniense (strain DSM 13380 / JCM 10595 / TE7) (NCBI:txid698757)